Protein AF-A0ABD5LS76-F1 (afdb_monomer_lite)

Foldseek 3Di:
DPPCQQDWDWDWDQDPQAIWIWTDDPFWTWTWGQGPVQKIKTAWTWGQDPPRKIKTWPGIDIDHNDPVPPPQWDKDWTWIDIPVDPAIKIWMWIHHHPWIKIFIDGPPDDPTPDIDID

Secondary structure (DSSP, 8-state):
--TTTT-EEEEEEEETTEEEEEEEESSEEEEEEE-TTSEEEEEEEEEE-STT-EEEE-S-EEEESSGGGS-SEEEEEEEEEESSSSSPEEEEEEEETTEEEEEEEETTS---SEEEE-

pLDDT: mean 89.38, std 7.76, range [49.66, 97.81]

Sequence (118 aa):
MDNQRYNGHFQLKSDTNGRLISYQGDNTQIQALIRDNQWLDIKQLKINLPDDNQIELAAEIALPLNVDSLPENGSISTTLLTSHYAYPLVFIAQWQGNSGTISIAEQGGGQALAVLQM

Structure (mmCIF, N/CA/C/O backbone):
data_AF-A0ABD5LS76-F1
#
_entry.id   AF-A0ABD5LS76-F1
#
loop_
_atom_site.group_PDB
_atom_site.id
_atom_site.type_symbol
_atom_site.label_atom_id
_atom_site.label_alt_id
_atom_site.label_comp_id
_atom_site.label_asym_id
_atom_site.label_entity_id
_atom_site.label_seq_id
_atom_site.pdbx_PDB_ins_code
_atom_site.Cartn_x
_atom_site.Cartn_y
_atom_site.Cartn_z
_atom_site.occupancy
_atom_site.B_iso_or_equiv
_atom_site.auth_seq_id
_atom_site.auth_comp_id
_atom_site.auth_asym_id
_atom_site.auth_atom_id
_atom_site.pdbx_PDB_model_num
ATOM 1 N N . MET A 1 1 ? -9.314 -6.438 -24.598 1.00 49.66 1 MET A N 1
ATOM 2 C CA . MET A 1 1 ? -8.417 -6.407 -23.427 1.00 49.66 1 MET A CA 1
ATOM 3 C C . MET A 1 1 ? -8.721 -7.649 -22.618 1.00 49.66 1 MET A C 1
ATOM 5 O O . MET A 1 1 ? -9.858 -7.789 -22.183 1.00 49.66 1 MET A O 1
ATOM 9 N N . ASP A 1 2 ? -7.769 -8.571 -22.493 1.00 52.91 2 ASP A N 1
ATOM 10 C CA . ASP A 1 2 ? -7.959 -9.776 -21.682 1.00 52.91 2 ASP A CA 1
ATOM 11 C C . ASP A 1 2 ? -7.962 -9.399 -20.200 1.00 52.91 2 ASP A C 1
ATOM 13 O O . ASP A 1 2 ? -6.918 -9.209 -19.577 1.00 52.91 2 ASP A O 1
ATOM 17 N N . ASN A 1 3 ? -9.161 -9.304 -19.625 1.00 65.19 3 ASN A N 1
ATOM 18 C CA . ASN A 1 3 ? -9.402 -9.029 -18.205 1.00 65.19 3 ASN A CA 1
ATOM 19 C C . ASN A 1 3 ? -9.021 -10.218 -17.291 1.00 65.19 3 ASN A C 1
ATOM 21 O O . ASN A 1 3 ? -9.516 -10.338 -16.178 1.00 65.19 3 ASN A O 1
ATOM 25 N N . GLN A 1 4 ? -8.183 -11.142 -17.771 1.00 85.25 4 GLN A N 1
ATOM 26 C CA . GLN A 1 4 ? -7.772 -12.336 -17.030 1.00 85.25 4 GLN A CA 1
ATOM 27 C C . GLN A 1 4 ? -6.372 -12.227 -16.425 1.00 85.25 4 GLN A C 1
ATOM 29 O O . GLN A 1 4 ? -6.037 -13.024 -15.555 1.00 85.25 4 GLN A O 1
ATOM 34 N N . ARG A 1 5 ? -5.558 -11.235 -16.826 1.00 89.62 5 ARG A N 1
ATOM 35 C CA . ARG A 1 5 ? -4.169 -11.078 -16.343 1.00 89.62 5 ARG A CA 1
ATOM 36 C C . ARG A 1 5 ? -4.069 -11.026 -14.817 1.00 89.62 5 ARG A C 1
ATOM 38 O O . ARG A 1 5 ? -3.086 -11.497 -14.252 1.00 89.62 5 ARG A O 1
ATOM 45 N N . TYR A 1 6 ? -5.075 -10.453 -14.169 1.00 92.38 6 TYR A N 1
ATOM 46 C CA . TYR A 1 6 ? -5.115 -10.284 -12.721 1.00 92.38 6 TYR A CA 1
ATOM 47 C C . TYR A 1 6 ? -6.050 -11.270 -12.031 1.00 92.38 6 TYR A C 1
ATOM 49 O O . TYR A 1 6 ? -6.327 -11.080 -10.852 1.00 92.38 6 TYR A O 1
ATOM 57 N N . ASN A 1 7 ? -6.529 -12.310 -12.723 1.00 94.38 7 ASN A N 1
ATOM 58 C CA . ASN A 1 7 ? -7.322 -13.358 -12.094 1.00 94.38 7 ASN A CA 1
ATOM 59 C C . ASN A 1 7 ? -6.541 -14.013 -10.959 1.00 94.38 7 ASN A C 1
ATOM 61 O O . ASN A 1 7 ? -5.325 -14.198 -11.019 1.00 94.38 7 ASN A O 1
ATOM 65 N N . GLY A 1 8 ? -7.274 -14.379 -9.922 1.00 94.56 8 GLY A N 1
ATOM 66 C CA . GLY A 1 8 ? -6.697 -14.938 -8.724 1.00 94.56 8 GLY A CA 1
ATOM 67 C C . GLY A 1 8 ? -7.767 -15.461 -7.793 1.00 94.56 8 GLY A C 1
ATOM 68 O O . GLY A 1 8 ? -8.960 -15.501 -8.101 1.00 94.56 8 GLY A O 1
ATOM 69 N N . HIS A 1 9 ? -7.306 -15.878 -6.631 1.00 97.44 9 HIS A N 1
ATOM 70 C CA . HIS A 1 9 ? -8.125 -16.421 -5.580 1.00 97.44 9 HIS A CA 1
ATOM 71 C C . HIS A 1 9 ? -8.234 -15.417 -4.436 1.00 97.44 9 HIS A C 1
ATOM 73 O O . HIS A 1 9 ? -7.229 -14.939 -3.907 1.00 97.44 9 HIS A O 1
ATOM 79 N N . PHE A 1 10 ? -9.474 -15.120 -4.059 1.00 97.31 10 PHE A N 1
ATOM 80 C CA . PHE A 1 10 ? -9.802 -14.287 -2.914 1.00 97.31 10 PHE A CA 1
ATOM 81 C C . PHE A 1 10 ? -10.113 -15.164 -1.701 1.00 97.31 10 PHE A C 1
ATOM 83 O O . PHE A 1 10 ? -10.925 -16.087 -1.785 1.00 97.31 10 PHE A O 1
ATOM 90 N N . GLN A 1 11 ? -9.512 -14.831 -0.563 1.00 97.81 11 GLN A N 1
ATOM 91 C CA . GLN A 1 11 ? -9.805 -15.428 0.732 1.00 97.81 11 GLN A CA 1
ATOM 92 C C . GLN A 1 11 ? -10.137 -14.345 1.748 1.00 97.81 11 GLN A C 1
ATOM 94 O O . GLN A 1 11 ? -9.448 -13.330 1.858 1.00 97.81 11 GLN A O 1
ATOM 99 N N . LEU A 1 12 ? -11.172 -14.619 2.536 1.00 96.69 12 LEU A N 1
ATOM 100 C CA . LEU A 1 12 ? -11.546 -13.840 3.703 1.00 96.69 12 LEU A CA 1
ATOM 101 C C . LEU A 1 12 ? -11.565 -14.771 4.910 1.00 96.69 12 LEU A C 1
ATOM 103 O O . LEU A 1 12 ? -12.369 -15.701 4.972 1.00 96.69 12 LEU A O 1
ATOM 107 N N . LYS A 1 13 ? -10.694 -14.504 5.879 1.00 96.00 13 LYS A N 1
ATOM 108 C CA . LYS A 1 13 ? -10.661 -15.210 7.158 1.00 96.00 13 LYS A CA 1
ATOM 109 C C . LYS A 1 13 ? -11.010 -14.230 8.265 1.00 96.00 13 LYS A C 1
ATOM 111 O O . LYS A 1 13 ? -10.400 -13.174 8.367 1.00 96.00 13 LYS A O 1
ATOM 116 N N . SER A 1 14 ? -11.990 -14.584 9.088 1.00 94.44 14 SER A N 1
ATOM 117 C CA . SER A 1 14 ? -12.336 -13.813 10.286 1.00 94.44 14 SER A CA 1
ATOM 118 C C . SER A 1 14 ? -11.803 -14.528 11.524 1.00 94.44 14 SER A C 1
ATOM 120 O O . SER A 1 14 ? -11.930 -15.750 11.622 1.00 94.44 14 SER A O 1
ATOM 122 N N . ASP A 1 15 ? -11.214 -13.781 12.450 1.00 86.31 15 ASP A N 1
ATOM 123 C CA . ASP A 1 15 ? -10.826 -14.248 13.781 1.00 86.31 15 ASP A CA 1
ATOM 124 C C . ASP A 1 15 ? -11.106 -13.166 14.840 1.00 86.31 15 ASP A C 1
ATOM 126 O O . ASP A 1 15 ? -11.784 -12.178 14.563 1.00 86.31 15 ASP A O 1
ATOM 130 N N . THR A 1 16 ? -10.644 -13.371 16.076 1.00 83.56 16 THR A N 1
ATOM 131 C CA . THR A 1 16 ? -10.874 -12.442 17.197 1.00 83.56 16 THR A CA 1
ATOM 132 C C . THR A 1 16 ? -10.112 -11.123 17.091 1.00 83.56 16 THR A C 1
ATOM 134 O O . THR A 1 16 ? -10.309 -10.265 17.938 1.00 83.56 16 THR A O 1
ATOM 137 N N . ASN A 1 17 ? -9.205 -10.982 16.123 1.00 81.69 17 ASN A N 1
ATOM 138 C CA . ASN A 1 17 ? -8.400 -9.782 15.904 1.00 81.69 17 ASN A CA 1
ATOM 139 C C . ASN A 1 17 ? -8.832 -9.028 14.632 1.00 81.69 17 ASN A C 1
ATOM 141 O O . ASN A 1 17 ? -8.194 -8.037 14.258 1.00 81.69 17 ASN A O 1
ATOM 145 N N . GLY A 1 18 ? -9.882 -9.507 13.955 1.00 92.69 18 GLY A N 1
ATOM 146 C CA . GLY A 1 18 ? -10.485 -8.864 12.798 1.00 92.69 18 GLY A CA 1
ATOM 147 C C . GLY A 1 18 ? -10.653 -9.786 11.592 1.00 92.69 18 GLY A C 1
ATOM 148 O O . GLY A 1 18 ? -10.990 -10.968 11.695 1.00 92.69 18 GLY A O 1
ATOM 149 N N . ARG A 1 19 ? -10.477 -9.213 10.400 1.00 95.44 19 ARG A N 1
ATOM 150 C CA . ARG A 1 19 ? -10.704 -9.867 9.107 1.00 95.44 19 ARG A CA 1
ATOM 151 C C . ARG A 1 19 ? -9.454 -9.785 8.243 1.00 95.44 19 ARG A C 1
ATOM 153 O O . ARG A 1 19 ? -9.115 -8.721 7.728 1.00 95.44 19 ARG A O 1
ATOM 160 N N . LEU A 1 20 ? -8.793 -10.919 8.056 1.00 96.06 20 LEU A N 1
ATOM 161 C CA . LEU A 1 20 ? -7.700 -11.065 7.107 1.00 96.06 20 LEU A CA 1
ATOM 162 C C . LEU A 1 20 ? -8.270 -11.249 5.697 1.00 96.06 20 LEU A C 1
ATOM 164 O O . LEU A 1 20 ? -8.997 -12.206 5.424 1.00 96.06 20 LEU A O 1
ATOM 168 N N . ILE A 1 21 ? -7.901 -10.338 4.807 1.00 96.19 21 ILE A N 1
ATOM 169 C CA . ILE A 1 21 ? -8.165 -10.388 3.375 1.00 96.19 21 ILE A CA 1
ATOM 170 C C . ILE A 1 21 ? -6.880 -10.821 2.680 1.00 96.19 21 ILE A C 1
ATOM 172 O O . ILE A 1 21 ? -5.800 -10.288 2.940 1.00 96.19 21 ILE A O 1
ATOM 176 N N . SER A 1 22 ? -6.982 -11.796 1.787 1.00 97.19 22 SER A N 1
ATOM 177 C CA . SER A 1 22 ? -5.875 -12.208 0.931 1.00 97.19 22 SER A CA 1
ATOM 178 C C . SER A 1 22 ? -6.361 -12.376 -0.499 1.00 97.19 22 SER A C 1
ATOM 180 O O . SER A 1 22 ? -7.394 -12.994 -0.744 1.00 97.19 22 SER A O 1
ATOM 182 N N . TYR A 1 23 ? -5.611 -11.819 -1.440 1.00 97.56 23 TYR A N 1
ATOM 183 C CA . TYR A 1 23 ? -5.816 -12.015 -2.866 1.00 97.56 23 TYR A CA 1
ATOM 184 C C . TYR A 1 23 ? -4.512 -12.494 -3.483 1.00 97.56 23 TYR A C 1
ATOM 186 O O . TYR A 1 23 ? -3.486 -11.836 -3.320 1.00 97.56 23 TYR A O 1
ATOM 194 N N . GLN A 1 24 ? -4.551 -13.622 -4.185 1.00 97.38 24 GLN A N 1
ATOM 195 C CA . GLN A 1 24 ? -3.379 -14.187 -4.844 1.00 97.38 24 GLN A CA 1
ATOM 196 C C . GLN A 1 24 ? -3.723 -14.603 -6.270 1.00 97.38 24 GLN A C 1
ATOM 198 O O . GLN A 1 24 ? -4.558 -15.479 -6.483 1.00 97.38 24 GLN A O 1
ATOM 203 N N . GLY A 1 25 ? -3.034 -14.013 -7.234 1.00 95.69 25 GLY A N 1
ATOM 204 C CA . GLY A 1 25 ? -2.997 -14.433 -8.629 1.00 95.69 25 GLY A CA 1
ATOM 205 C C . GLY A 1 25 ? -1.565 -14.420 -9.154 1.00 95.69 25 GLY A C 1
ATOM 206 O O . GLY A 1 25 ? -0.624 -14.143 -8.406 1.00 95.69 25 GLY A O 1
ATOM 207 N N . ASP A 1 26 ? -1.402 -14.674 -10.449 1.00 94.50 26 ASP A N 1
ATOM 208 C CA . ASP A 1 26 ? -0.076 -14.732 -11.084 1.00 94.50 26 ASP A CA 1
ATOM 209 C C . ASP A 1 26 ? 0.617 -13.359 -11.114 1.00 94.50 26 ASP A C 1
ATOM 211 O O . ASP A 1 26 ? 1.838 -13.253 -11.010 1.00 94.50 26 ASP A O 1
ATOM 215 N N . ASN A 1 27 ? -0.173 -12.286 -11.225 1.00 94.81 27 ASN A N 1
ATOM 216 C CA . ASN A 1 27 ? 0.318 -10.912 -11.361 1.00 94.81 27 ASN A CA 1
ATOM 217 C C . ASN A 1 27 ? -0.092 -9.996 -10.205 1.00 94.81 27 ASN A C 1
ATOM 219 O O . ASN A 1 27 ? 0.113 -8.784 -10.273 1.00 94.81 27 ASN A O 1
ATOM 223 N N . THR A 1 28 ? -0.723 -10.525 -9.158 1.00 95.19 28 THR A N 1
ATOM 224 C CA . THR A 1 28 ? -1.183 -9.708 -8.031 1.00 95.19 28 THR A CA 1
ATOM 225 C C . THR A 1 28 ? -1.169 -10.501 -6.742 1.00 95.19 28 THR A C 1
ATOM 227 O O . THR A 1 28 ? -1.720 -11.596 -6.669 1.00 95.19 28 THR A O 1
ATOM 230 N N . GLN A 1 29 ? -0.591 -9.902 -5.711 1.00 97.06 29 GLN A N 1
ATOM 231 C CA . GLN A 1 29 ? -0.623 -10.400 -4.350 1.00 97.06 29 GLN A CA 1
ATOM 232 C C . GLN A 1 29 ? -0.986 -9.253 -3.413 1.00 97.06 29 GLN A C 1
ATOM 234 O O . GLN A 1 29 ? -0.327 -8.213 -3.400 1.00 97.06 29 GLN A O 1
ATOM 239 N N . ILE A 1 30 ? -2.053 -9.443 -2.643 1.00 96.25 30 ILE A N 1
ATOM 240 C CA . ILE A 1 30 ? -2.529 -8.488 -1.645 1.00 96.25 30 ILE A CA 1
ATOM 241 C C . ILE A 1 30 ? -2.762 -9.245 -0.348 1.00 96.25 30 ILE A C 1
ATOM 243 O O . ILE A 1 30 ? -3.451 -10.266 -0.337 1.00 96.25 30 ILE A O 1
ATOM 247 N N . GLN A 1 31 ? -2.243 -8.711 0.750 1.00 96.50 31 GLN A N 1
ATOM 248 C CA . GLN A 1 31 ? -2.617 -9.131 2.090 1.00 96.50 31 GLN A CA 1
ATOM 249 C C . GLN A 1 31 ? -2.962 -7.900 2.918 1.00 96.50 31 GLN A C 1
ATOM 251 O O . GLN A 1 31 ? -2.153 -6.978 3.041 1.00 96.50 31 GLN A O 1
ATOM 256 N N . ALA A 1 32 ? -4.160 -7.901 3.499 1.00 95.50 32 ALA A N 1
ATOM 257 C CA . ALA A 1 32 ? -4.615 -6.821 4.355 1.00 95.50 32 ALA A CA 1
ATOM 258 C C . ALA A 1 32 ? -5.390 -7.338 5.572 1.00 95.50 32 ALA A C 1
ATOM 260 O O . ALA A 1 32 ? -6.071 -8.357 5.490 1.00 95.50 32 ALA A O 1
ATOM 261 N N . LEU A 1 33 ? -5.301 -6.636 6.699 1.00 95.56 33 LEU A N 1
ATOM 262 C CA . LEU A 1 33 ? -6.069 -6.912 7.911 1.00 95.56 33 LEU A CA 1
ATOM 263 C C . LEU A 1 33 ? -7.017 -5.748 8.175 1.00 95.56 33 LEU A C 1
ATOM 265 O O . LEU A 1 33 ? -6.574 -4.628 8.397 1.00 95.56 33 LEU A O 1
ATOM 269 N N . ILE A 1 34 ? -8.315 -6.023 8.206 1.00 94.06 34 ILE A N 1
ATOM 270 C CA . ILE A 1 34 ? -9.287 -5.106 8.794 1.00 94.06 34 ILE A CA 1
ATOM 271 C C . ILE A 1 34 ? -9.373 -5.430 10.282 1.00 94.06 34 ILE A C 1
ATOM 273 O O . ILE A 1 34 ? -9.879 -6.489 10.649 1.00 94.06 34 ILE A O 1
ATOM 277 N N . ARG A 1 35 ? -8.883 -4.530 11.126 1.00 92.62 35 ARG A N 1
ATOM 278 C CA . ARG A 1 35 ? -8.973 -4.603 12.587 1.00 92.62 35 ARG A CA 1
ATOM 279 C C . ARG A 1 35 ? -10.400 -4.314 13.063 1.00 92.62 35 ARG A C 1
ATOM 281 O O . ARG A 1 35 ? -11.160 -3.611 12.395 1.00 92.62 35 ARG A O 1
ATOM 288 N N . ASP A 1 36 ? -10.732 -4.752 14.275 1.00 89.12 36 ASP A N 1
ATOM 289 C CA . ASP A 1 36 ? -12.050 -4.505 14.886 1.00 89.12 36 ASP A CA 1
ATOM 290 C C . ASP A 1 36 ? -12.347 -3.020 15.137 1.00 89.12 36 ASP A C 1
ATOM 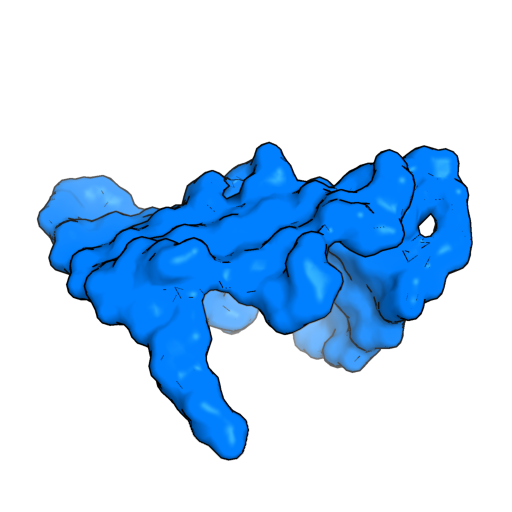292 O O . ASP A 1 36 ? -13.501 -2.595 15.115 1.00 89.12 36 ASP A O 1
ATOM 296 N N . ASN A 1 37 ? -11.308 -2.198 15.304 1.00 88.38 37 ASN A N 1
ATOM 297 C CA . ASN A 1 37 ? -11.443 -0.744 15.397 1.00 88.38 37 ASN A CA 1
ATOM 298 C C . ASN A 1 37 ? -11.642 -0.060 14.028 1.00 88.38 37 ASN A C 1
ATOM 300 O O . ASN A 1 37 ? -11.543 1.161 13.951 1.00 88.38 37 ASN A O 1
ATOM 304 N N . GLN A 1 38 ? -11.924 -0.828 12.968 1.00 87.94 38 GLN A N 1
ATOM 305 C CA . GLN A 1 38 ? -12.163 -0.362 11.596 1.00 87.94 38 GLN A CA 1
ATOM 306 C C . GLN A 1 38 ? -10.941 0.274 10.919 1.00 87.94 38 GLN A C 1
ATOM 308 O O . GLN A 1 38 ? -11.080 1.124 10.041 1.00 87.94 38 GLN A O 1
ATOM 313 N N . TRP A 1 39 ? -9.741 -0.162 11.295 1.00 90.94 39 TRP A N 1
ATOM 314 C CA . TRP A 1 39 ? -8.509 0.173 10.584 1.00 90.94 39 TRP A CA 1
ATOM 315 C C . TRP A 1 39 ? -8.128 -0.935 9.602 1.00 90.94 39 TRP A C 1
ATOM 317 O O . TRP A 1 39 ? -8.232 -2.115 9.919 1.00 90.94 39 TRP A O 1
ATOM 327 N N . LEU A 1 40 ? -7.677 -0.543 8.419 1.00 91.50 40 LEU A N 1
ATOM 328 C CA . LEU A 1 40 ? -7.122 -1.376 7.369 1.00 91.50 40 LEU A CA 1
ATOM 329 C C . LEU A 1 40 ? -5.597 -1.303 7.415 1.00 91.50 40 LEU A C 1
ATOM 331 O O . LEU A 1 40 ? -5.024 -0.263 7.099 1.00 91.50 40 LEU A O 1
ATOM 335 N N . ASP A 1 41 ? -4.959 -2.424 7.726 1.00 92.88 41 ASP A N 1
ATOM 336 C CA . ASP A 1 41 ? -3.524 -2.607 7.542 1.00 92.88 41 ASP A CA 1
ATOM 337 C C . ASP A 1 41 ? -3.275 -3.289 6.203 1.00 92.88 41 ASP A C 1
ATOM 339 O O . ASP A 1 41 ? -3.630 -4.454 6.029 1.00 92.88 41 ASP A O 1
ATOM 343 N N . ILE A 1 42 ? -2.645 -2.600 5.262 1.00 93.56 42 ILE A N 1
ATOM 344 C CA . ILE A 1 42 ? -2.120 -3.196 4.036 1.00 93.56 42 ILE A CA 1
ATOM 345 C C . ILE A 1 42 ? -0.729 -3.718 4.370 1.00 93.56 42 ILE A C 1
ATOM 347 O O . ILE A 1 42 ? 0.205 -2.934 4.510 1.00 93.56 42 ILE A O 1
ATOM 351 N N . LYS A 1 43 ? -0.601 -5.037 4.516 1.00 92.69 43 LYS A N 1
ATOM 352 C CA . LYS A 1 43 ? 0.654 -5.693 4.913 1.00 92.69 43 LYS A CA 1
ATOM 353 C C . LYS A 1 43 ? 1.538 -6.013 3.725 1.00 92.69 43 LYS A C 1
ATOM 355 O O . LYS A 1 43 ? 2.759 -5.965 3.801 1.00 92.69 43 LYS A O 1
ATOM 360 N N . GLN A 1 44 ? 0.892 -6.361 2.618 1.00 94.06 44 GLN A N 1
ATOM 361 C CA . GLN A 1 44 ? 1.563 -6.717 1.386 1.00 94.06 44 GLN A CA 1
ATOM 362 C C . GLN A 1 44 ? 0.736 -6.241 0.201 1.00 94.06 44 GLN A C 1
ATOM 364 O O . GLN A 1 44 ? -0.469 -6.489 0.128 1.00 94.06 44 GLN A O 1
ATOM 369 N N . LEU A 1 45 ? 1.412 -5.599 -0.743 1.00 94.50 45 LEU A N 1
ATOM 370 C CA . LEU A 1 45 ? 0.873 -5.256 -2.047 1.00 94.50 45 LEU A CA 1
ATOM 371 C C . LEU A 1 45 ? 1.982 -5.459 -3.071 1.00 94.50 45 LEU A C 1
ATOM 373 O O . 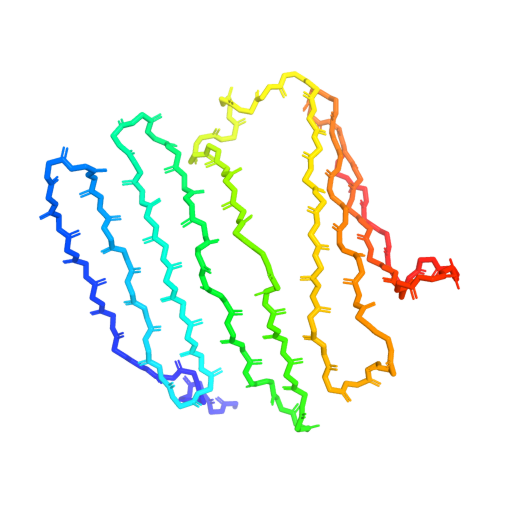LEU A 1 45 ? 3.018 -4.804 -2.996 1.00 94.50 45 LEU A O 1
ATOM 377 N N . LYS A 1 46 ? 1.750 -6.355 -4.024 1.00 95.62 46 LYS A N 1
ATOM 378 C CA . LYS A 1 46 ? 2.643 -6.607 -5.148 1.00 95.62 46 LYS A CA 1
ATOM 379 C C . LYS A 1 46 ? 1.818 -6.767 -6.414 1.00 95.62 46 LYS A C 1
ATOM 381 O O . LYS A 1 46 ? 0.884 -7.567 -6.449 1.00 95.62 46 LYS A O 1
ATOM 386 N N . ILE A 1 47 ? 2.157 -6.006 -7.446 1.00 94.19 47 ILE A N 1
ATOM 387 C CA . ILE A 1 47 ? 1.464 -6.008 -8.733 1.00 94.19 47 ILE A CA 1
ATOM 388 C C . ILE A 1 47 ? 2.503 -6.095 -9.847 1.00 94.19 47 ILE A C 1
ATOM 390 O O . ILE A 1 47 ? 3.390 -5.251 -9.935 1.00 94.19 47 ILE A O 1
ATOM 394 N N . ASN A 1 48 ? 2.360 -7.093 -10.717 1.00 93.25 48 ASN A N 1
ATOM 395 C CA . ASN A 1 48 ? 3.098 -7.196 -11.972 1.00 93.25 48 ASN A CA 1
ATOM 396 C C . ASN A 1 48 ? 2.241 -6.586 -13.087 1.00 93.25 48 ASN A C 1
ATOM 398 O O . ASN A 1 48 ? 1.287 -7.190 -13.587 1.00 93.25 48 ASN A O 1
ATOM 402 N N . LEU A 1 49 ? 2.568 -5.361 -13.462 1.00 89.06 49 LEU A N 1
ATOM 403 C CA . LEU A 1 49 ? 1.976 -4.653 -14.586 1.00 89.06 49 LEU A CA 1
ATOM 404 C C . LEU A 1 49 ? 2.474 -5.247 -15.924 1.00 89.06 49 LEU A C 1
ATOM 406 O O . LEU A 1 49 ? 3.332 -6.135 -15.943 1.00 89.06 49 LEU A O 1
ATOM 410 N N . PRO A 1 50 ? 1.899 -4.845 -17.069 1.00 86.38 50 PRO A N 1
ATOM 411 C CA . PRO A 1 50 ? 2.478 -5.128 -18.382 1.00 86.38 50 PRO A CA 1
ATOM 412 C C . PRO A 1 50 ? 3.893 -4.544 -18.538 1.00 86.38 50 PRO A C 1
ATOM 414 O O . PRO A 1 50 ? 4.309 -3.680 -17.763 1.00 86.38 50 PRO A O 1
ATOM 417 N N . ASP A 1 51 ? 4.607 -5.011 -19.563 1.00 85.19 51 ASP A N 1
ATOM 418 C CA . ASP A 1 51 ? 5.946 -4.529 -19.938 1.00 85.19 51 ASP A CA 1
ATOM 419 C C . ASP A 1 51 ? 7.003 -4.708 -18.830 1.00 85.19 51 ASP A C 1
ATOM 421 O O . ASP A 1 51 ? 7.841 -3.840 -18.610 1.00 85.19 51 ASP A O 1
ATOM 425 N N . ASP A 1 52 ? 6.927 -5.830 -18.101 1.00 77.38 52 ASP A N 1
ATOM 426 C CA . ASP A 1 52 ? 7.832 -6.214 -17.002 1.00 77.38 52 ASP A CA 1
ATOM 427 C C . ASP A 1 52 ? 7.952 -5.176 -15.870 1.00 77.38 52 ASP A C 1
ATOM 429 O O . ASP A 1 52 ? 8.909 -5.148 -15.087 1.00 77.38 52 ASP A O 1
ATOM 433 N N . ASN A 1 53 ? 6.920 -4.344 -15.731 1.00 86.38 53 ASN A N 1
ATOM 434 C CA . ASN A 1 53 ? 6.798 -3.393 -14.642 1.00 86.38 53 ASN A CA 1
ATOM 435 C C . ASN A 1 53 ? 6.257 -4.085 -13.390 1.00 86.38 53 ASN A C 1
ATOM 437 O O . ASN A 1 53 ? 5.227 -4.754 -13.418 1.00 86.38 53 ASN A O 1
ATOM 441 N N . GLN A 1 54 ? 6.922 -3.886 -12.262 1.00 91.50 54 GLN A N 1
ATOM 442 C CA . GLN A 1 54 ? 6.463 -4.351 -10.959 1.00 91.50 54 GLN A CA 1
ATOM 443 C C . GLN A 1 54 ? 6.279 -3.158 -10.033 1.00 91.50 54 GLN A C 1
ATOM 445 O O . GLN A 1 54 ? 7.065 -2.218 -10.077 1.00 91.50 54 GLN A O 1
ATOM 450 N N . ILE A 1 55 ? 5.247 -3.208 -9.199 1.00 91.50 55 ILE A N 1
ATOM 451 C CA . ILE A 1 55 ? 5.059 -2.299 -8.073 1.00 91.50 55 ILE A CA 1
ATOM 452 C C . ILE A 1 55 ? 4.942 -3.155 -6.823 1.00 91.50 55 ILE A C 1
ATOM 454 O O . ILE A 1 55 ? 4.104 -4.055 -6.762 1.00 91.50 55 ILE A O 1
ATOM 458 N N . GLU A 1 56 ? 5.767 -2.864 -5.828 1.00 94.50 56 GLU A N 1
ATOM 459 C CA . GLU A 1 56 ? 5.723 -3.524 -4.530 1.00 94.50 56 GLU A CA 1
ATOM 460 C C . GLU A 1 56 ? 5.760 -2.497 -3.404 1.00 94.50 56 GLU A C 1
ATOM 462 O O . GLU A 1 56 ? 6.551 -1.555 -3.415 1.00 94.50 56 GLU A O 1
ATOM 467 N N . LEU A 1 57 ? 4.879 -2.678 -2.428 1.00 92.38 57 LEU A N 1
ATOM 468 C CA . LEU A 1 57 ? 4.849 -1.882 -1.215 1.00 92.38 57 LEU A CA 1
ATOM 469 C C . LEU A 1 57 ? 5.945 -2.367 -0.260 1.00 92.38 57 LEU A C 1
ATOM 471 O O . LEU A 1 57 ? 5.922 -3.518 0.168 1.00 92.38 57 LEU A O 1
ATOM 475 N N . ALA A 1 58 ? 6.881 -1.487 0.095 1.00 83.38 58 ALA A N 1
ATOM 476 C CA . ALA A 1 58 ? 8.027 -1.848 0.930 1.00 83.38 58 ALA A CA 1
ATOM 477 C C . ALA A 1 58 ? 7.723 -1.866 2.441 1.00 83.38 58 ALA A C 1
ATOM 479 O O . ALA A 1 58 ? 8.530 -2.374 3.218 1.00 83.38 58 ALA A O 1
ATOM 480 N N . ALA A 1 59 ? 6.600 -1.281 2.870 1.00 80.25 59 ALA A N 1
ATOM 481 C CA . ALA A 1 59 ? 6.222 -1.164 4.277 1.00 80.25 59 ALA A CA 1
ATOM 482 C C . ALA A 1 59 ? 4.701 -1.189 4.462 1.00 80.25 59 ALA A C 1
ATOM 484 O O . ALA A 1 59 ? 3.962 -0.736 3.592 1.00 80.25 59 ALA A O 1
ATOM 485 N N . GLU A 1 60 ? 4.233 -1.666 5.616 1.00 86.31 60 GLU A N 1
ATOM 486 C CA . GLU A 1 60 ? 2.800 -1.707 5.908 1.00 86.31 60 GLU A CA 1
ATOM 487 C C . GLU A 1 60 ? 2.186 -0.295 5.966 1.00 86.31 60 GLU A C 1
ATOM 489 O O . GLU A 1 60 ? 2.803 0.648 6.465 1.00 86.31 60 GLU A O 1
ATOM 494 N N . ILE A 1 61 ? 0.947 -0.152 5.490 1.00 86.88 61 ILE A N 1
ATOM 495 C CA . ILE A 1 61 ? 0.168 1.092 5.597 1.00 86.88 61 ILE A CA 1
ATOM 496 C C . ILE A 1 61 ? -1.061 0.821 6.455 1.00 86.88 61 ILE A C 1
ATOM 498 O O . ILE A 1 61 ? -1.781 -0.134 6.187 1.00 86.88 61 ILE A O 1
ATOM 502 N N . ALA A 1 62 ? -1.338 1.686 7.429 1.00 87.88 62 ALA A N 1
ATOM 503 C CA . ALA A 1 62 ? -2.544 1.622 8.250 1.00 87.88 62 ALA A CA 1
ATOM 504 C C . ALA A 1 62 ? -3.458 2.822 7.955 1.00 87.88 62 ALA A C 1
ATOM 506 O O . ALA A 1 62 ? -3.028 3.969 8.077 1.00 87.88 62 ALA A O 1
ATOM 507 N N . LEU A 1 63 ? -4.711 2.561 7.575 1.00 86.81 63 LEU A N 1
ATOM 508 C CA . LEU A 1 63 ? -5.713 3.576 7.221 1.00 86.81 63 LEU A CA 1
ATOM 509 C C . LEU A 1 63 ? -7.039 3.284 7.921 1.00 86.81 63 LEU A C 1
ATOM 511 O O . LEU A 1 63 ? -7.413 2.119 8.015 1.00 86.81 63 LEU A O 1
ATOM 515 N N . PRO A 1 64 ? -7.814 4.281 8.358 1.00 86.75 64 PRO A N 1
ATOM 516 C CA . PRO A 1 64 ? -9.200 4.024 8.718 1.00 86.75 64 PRO A CA 1
ATOM 517 C C . PRO A 1 64 ? -10.015 3.604 7.483 1.00 86.75 64 PRO A C 1
ATOM 519 O O . PRO A 1 64 ? -9.836 4.145 6.394 1.00 86.75 64 PRO A O 1
ATOM 522 N N . LEU A 1 65 ? -10.950 2.665 7.650 1.00 83.94 65 LEU A N 1
ATOM 523 C CA . LEU A 1 65 ? -11.878 2.263 6.583 1.00 83.94 65 LEU A CA 1
ATOM 524 C C . LEU A 1 65 ? -12.898 3.351 6.241 1.00 83.94 65 LEU A C 1
ATOM 526 O O . LEU A 1 65 ? -13.401 3.387 5.119 1.00 83.94 65 LEU A O 1
ATOM 530 N N . ASN A 1 66 ? -13.225 4.208 7.210 1.00 83.12 66 ASN A N 1
ATOM 531 C CA . ASN A 1 66 ? -14.099 5.349 6.997 1.00 83.12 66 ASN A CA 1
ATOM 532 C C . ASN A 1 66 ? -13.262 6.618 6.796 1.00 83.12 66 ASN A C 1
ATOM 534 O O . ASN A 1 66 ? -12.513 7.021 7.688 1.00 83.12 66 ASN A O 1
ATOM 538 N N . VAL A 1 67 ? -13.441 7.272 5.650 1.00 74.00 67 VAL A N 1
ATOM 539 C CA . VAL A 1 67 ? -12.794 8.549 5.320 1.00 74.00 67 VAL A CA 1
ATOM 540 C C . VAL A 1 67 ? -13.174 9.633 6.334 1.00 74.00 67 VAL A C 1
ATOM 542 O O . VAL A 1 67 ? -12.315 10.419 6.714 1.00 74.00 67 VAL A O 1
ATOM 545 N N . ASP A 1 68 ? -14.397 9.608 6.878 1.00 79.88 68 ASP A N 1
ATOM 546 C CA . ASP A 1 68 ? -14.838 10.542 7.930 1.00 79.88 68 ASP A CA 1
ATOM 547 C C . ASP A 1 68 ? -14.104 10.335 9.265 1.00 79.88 68 ASP A C 1
ATOM 549 O O . ASP A 1 68 ? -14.146 11.193 10.143 1.00 79.88 68 ASP A O 1
ATOM 553 N N . SER A 1 69 ? -13.447 9.184 9.443 1.00 82.00 69 SER A N 1
ATOM 554 C CA . SER A 1 69 ? -12.612 8.902 10.617 1.00 82.00 69 SER A CA 1
ATOM 555 C C . SER A 1 69 ? -11.126 9.162 10.387 1.00 82.00 69 SER A C 1
ATOM 557 O O . SER A 1 69 ? -10.315 8.881 11.273 1.00 82.00 69 SER A O 1
ATOM 559 N N . LEU A 1 70 ? -10.748 9.709 9.224 1.00 81.94 70 LEU A N 1
ATOM 560 C CA . LEU A 1 70 ? -9.416 10.274 9.068 1.00 81.94 70 LEU A CA 1
ATOM 561 C C . LEU A 1 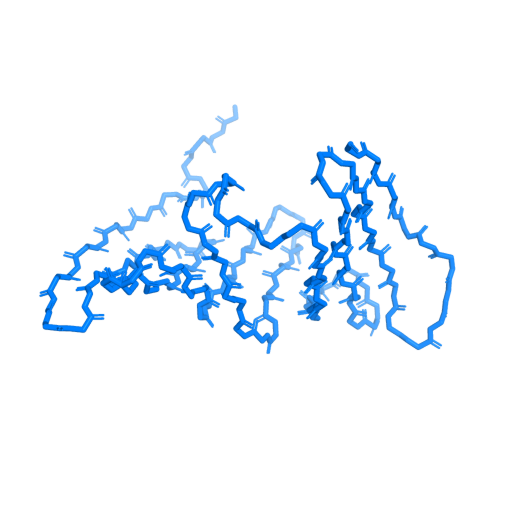70 ? -9.231 11.417 10.077 1.00 81.94 70 LEU A C 1
ATOM 563 O O . LEU A 1 70 ? -10.157 12.195 10.311 1.00 81.94 70 LEU A O 1
ATOM 567 N N . PRO A 1 71 ? -8.041 11.541 10.688 1.00 84.38 71 PRO A N 1
ATOM 568 C CA . PRO A 1 71 ? -7.731 12.705 11.501 1.00 84.38 71 PRO A CA 1
ATOM 569 C C . PRO A 1 71 ? -7.841 13.977 10.655 1.00 84.38 71 PRO A C 1
ATOM 571 O O . PRO A 1 71 ? -7.551 13.954 9.460 1.00 84.38 71 PRO A O 1
ATOM 574 N N . GLU A 1 72 ? -8.190 15.096 11.294 1.00 88.94 72 GLU A N 1
ATOM 575 C CA . GLU A 1 72 ? -8.277 16.405 10.632 1.00 88.94 72 GLU A CA 1
ATOM 576 C C . GLU A 1 72 ? -6.983 16.759 9.893 1.00 88.94 72 GLU A C 1
ATOM 578 O O . GLU A 1 72 ? -7.031 17.364 8.834 1.00 88.94 72 GLU A O 1
ATOM 583 N N . ASN A 1 73 ? -5.829 16.346 10.416 1.00 90.69 73 ASN A N 1
ATOM 584 C CA . ASN A 1 73 ? -4.546 16.469 9.741 1.00 90.69 73 ASN A CA 1
ATOM 585 C C . ASN A 1 73 ? -3.869 15.105 9.736 1.00 90.69 73 ASN A C 1
ATOM 587 O O . ASN A 1 73 ? -3.781 14.456 10.783 1.00 90.69 73 ASN A O 1
ATOM 591 N N . GLY A 1 74 ? -3.347 14.681 8.592 1.00 89.00 74 GLY A N 1
ATOM 592 C CA . GLY A 1 74 ? -2.633 13.418 8.521 1.00 89.00 74 GLY A CA 1
ATOM 593 C C . GLY A 1 74 ? -1.663 13.323 7.361 1.00 89.00 74 GLY A C 1
ATOM 594 O O . GLY A 1 74 ? -1.655 14.135 6.436 1.00 89.00 74 GLY A O 1
ATOM 595 N N . SER A 1 75 ? -0.791 12.325 7.465 1.00 90.62 75 SER A N 1
ATOM 596 C CA . SER A 1 75 ? 0.204 12.009 6.455 1.00 90.62 75 SER A CA 1
ATOM 597 C C . SER A 1 75 ? 0.402 10.503 6.394 1.00 90.62 75 SER A C 1
ATOM 599 O O . SER A 1 75 ? 0.533 9.839 7.420 1.00 90.62 75 SER A O 1
ATOM 601 N N . ILE A 1 76 ? 0.493 9.985 5.178 1.00 88.75 76 ILE A N 1
ATOM 602 C CA . ILE A 1 76 ? 0.988 8.652 4.859 1.00 88.75 76 ILE A CA 1
ATOM 603 C C . ILE A 1 76 ? 2.271 8.863 4.071 1.00 88.75 76 ILE A C 1
ATOM 605 O O . ILE A 1 76 ? 2.292 9.648 3.125 1.00 88.75 76 ILE A O 1
ATOM 609 N N . SER A 1 77 ? 3.335 8.176 4.464 1.00 90.38 77 SER A N 1
ATOM 610 C CA . SER A 1 77 ? 4.587 8.134 3.717 1.00 90.38 77 SER A CA 1
ATOM 611 C C . SER A 1 77 ? 5.005 6.681 3.600 1.00 90.38 77 SER A C 1
ATOM 613 O O . SER A 1 77 ? 5.069 5.977 4.608 1.00 90.38 77 SER A O 1
ATOM 615 N N . THR A 1 78 ? 5.233 6.220 2.378 1.00 90.69 78 THR A N 1
ATOM 616 C CA . THR A 1 78 ? 5.669 4.850 2.121 1.00 90.69 78 THR A CA 1
ATOM 617 C C . THR A 1 78 ? 6.648 4.799 0.960 1.00 90.69 78 THR A C 1
ATOM 619 O O . THR A 1 78 ? 6.725 5.716 0.140 1.00 90.69 78 THR A O 1
ATOM 622 N N . THR A 1 79 ? 7.385 3.699 0.891 1.00 92.50 79 THR A N 1
ATOM 623 C CA . THR A 1 79 ? 8.299 3.403 -0.202 1.00 92.50 79 THR A CA 1
ATOM 624 C C . THR A 1 79 ? 7.671 2.353 -1.113 1.00 92.50 79 THR A C 1
ATOM 626 O O . THR A 1 79 ? 7.167 1.327 -0.653 1.00 92.50 79 THR A O 1
ATOM 629 N N . LEU A 1 80 ? 7.719 2.608 -2.416 1.00 91.56 80 LEU A N 1
ATOM 630 C CA . LEU A 1 80 ? 7.323 1.682 -3.465 1.00 91.56 80 LEU A CA 1
ATOM 631 C C . LEU A 1 80 ? 8.576 1.228 -4.211 1.00 91.56 80 LEU A C 1
ATOM 633 O O . LEU A 1 80 ? 9.358 2.045 -4.697 1.00 91.56 80 LEU A O 1
ATOM 637 N N . LEU A 1 81 ? 8.766 -0.077 -4.321 1.00 92.94 81 LEU A N 1
ATOM 638 C CA . LEU A 1 81 ? 9.788 -0.654 -5.181 1.00 92.94 81 LEU A CA 1
ATOM 639 C C . LEU A 1 81 ? 9.199 -0.814 -6.576 1.00 92.94 81 LEU A C 1
ATOM 641 O O . LEU A 1 81 ? 8.082 -1.314 -6.727 1.00 92.94 81 LEU A O 1
ATOM 645 N N . THR A 1 82 ? 9.951 -0.389 -7.589 1.00 90.12 82 THR A N 1
ATOM 646 C CA . THR A 1 82 ? 9.556 -0.575 -8.984 1.00 90.12 82 THR A CA 1
ATOM 647 C C . THR A 1 82 ? 10.717 -1.092 -9.810 1.00 90.12 82 THR A C 1
ATOM 649 O O . THR A 1 82 ? 11.865 -0.792 -9.499 1.00 90.12 82 THR A O 1
ATOM 652 N N . SER A 1 83 ? 10.427 -1.843 -10.870 1.00 87.44 83 SER A N 1
ATOM 653 C CA . SER A 1 83 ? 11.455 -2.279 -11.824 1.00 87.44 83 SER A CA 1
ATOM 654 C C . SER A 1 83 ? 11.847 -1.196 -12.837 1.00 87.44 83 SER A C 1
ATOM 656 O O . SER A 1 83 ? 12.885 -1.325 -13.480 1.00 87.44 83 SER A O 1
ATOM 658 N N . HIS A 1 84 ? 11.046 -0.134 -12.981 1.00 86.00 84 HIS A N 1
ATOM 659 C CA . HIS A 1 84 ? 11.267 0.919 -13.978 1.00 86.00 84 HIS A CA 1
ATOM 660 C C . HIS A 1 84 ? 12.235 2.010 -13.495 1.00 86.00 84 HIS A C 1
ATOM 662 O O . HIS A 1 84 ? 12.963 2.593 -14.295 1.00 86.00 84 HIS A O 1
ATOM 668 N N . TYR A 1 85 ? 12.258 2.287 -12.191 1.00 86.75 85 TYR A N 1
ATOM 669 C CA . TYR A 1 85 ? 13.115 3.315 -11.606 1.00 86.75 85 TYR A CA 1
ATOM 670 C C . TYR A 1 85 ? 14.329 2.693 -10.920 1.00 86.75 85 TYR A C 1
ATOM 672 O O . TYR A 1 85 ? 14.228 1.660 -10.259 1.00 86.75 85 TYR A O 1
ATOM 680 N N . ALA A 1 86 ? 15.490 3.334 -11.073 1.00 87.19 86 ALA A N 1
ATOM 681 C CA . ALA A 1 86 ? 16.737 2.863 -10.470 1.00 87.19 86 ALA A CA 1
ATOM 682 C C . ALA A 1 86 ? 16.719 2.984 -8.938 1.00 87.19 86 ALA A C 1
ATOM 684 O O . ALA A 1 86 ? 17.388 2.217 -8.243 1.00 87.19 86 ALA A O 1
ATOM 685 N N . TYR A 1 87 ? 15.945 3.940 -8.423 1.00 90.56 87 TYR A N 1
ATOM 686 C CA . TYR A 1 87 ? 15.745 4.165 -6.999 1.00 90.56 87 TYR A CA 1
ATOM 687 C C . TYR A 1 87 ? 14.294 3.863 -6.611 1.00 90.56 87 TYR A C 1
ATOM 689 O O . TYR A 1 87 ? 13.387 4.046 -7.429 1.00 90.56 87 TYR A O 1
ATOM 697 N N . PRO A 1 88 ? 14.041 3.424 -5.364 1.00 92.69 88 PRO A N 1
ATOM 698 C CA . PRO A 1 88 ? 12.682 3.296 -4.860 1.00 92.69 88 PRO A CA 1
ATOM 699 C C . PRO A 1 88 ? 11.908 4.604 -5.004 1.00 92.69 88 PRO A C 1
ATOM 701 O O . PRO A 1 88 ? 12.481 5.688 -4.908 1.00 92.69 88 PRO A O 1
ATOM 704 N N . LEU A 1 89 ? 10.598 4.513 -5.181 1.00 92.44 89 LEU A N 1
ATOM 705 C CA . LEU A 1 89 ? 9.732 5.680 -5.171 1.00 92.44 89 LEU A CA 1
ATOM 706 C C . LEU A 1 89 ? 9.254 5.954 -3.750 1.00 92.44 89 LEU A C 1
ATOM 708 O O . LEU A 1 89 ? 8.909 5.038 -3.010 1.00 92.44 89 LEU A O 1
ATOM 712 N N . VAL A 1 90 ? 9.188 7.221 -3.376 1.00 93.31 90 VAL A N 1
ATOM 713 C CA . VAL A 1 90 ? 8.539 7.686 -2.155 1.00 93.31 90 VAL A CA 1
ATOM 714 C C . VAL A 1 90 ? 7.152 8.175 -2.535 1.00 93.31 90 VAL A C 1
ATOM 716 O O . VAL A 1 90 ? 7.018 9.090 -3.346 1.00 93.31 90 VAL A O 1
ATOM 719 N N . PHE A 1 91 ? 6.1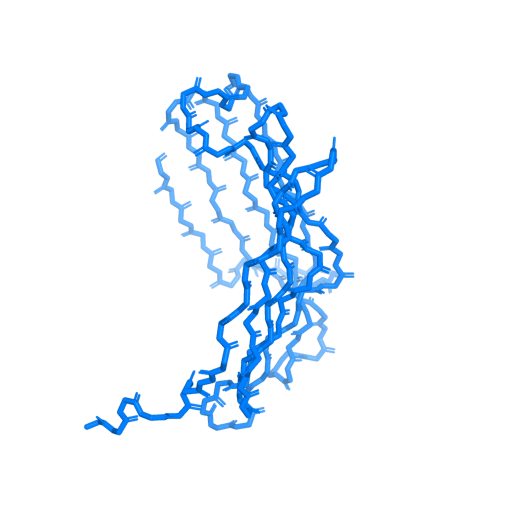30 7.559 -1.953 1.00 91.69 91 PHE A N 1
ATOM 720 C CA . PHE A 1 91 ? 4.745 7.998 -2.041 1.00 91.69 91 PHE A CA 1
ATOM 721 C C . PHE A 1 91 ? 4.380 8.745 -0.763 1.00 91.69 91 PHE A C 1
ATOM 723 O O . PHE A 1 91 ? 4.541 8.213 0.337 1.00 91.69 91 PHE A O 1
ATOM 730 N N . ILE A 1 92 ? 3.860 9.960 -0.910 1.00 92.44 92 ILE A N 1
ATOM 731 C CA . ILE A 1 92 ? 3.406 10.789 0.204 1.00 92.44 92 ILE A CA 1
ATOM 732 C C . ILE A 1 92 ? 1.980 11.239 -0.079 1.00 92.44 92 ILE A C 1
ATOM 734 O O . ILE A 1 92 ? 1.730 11.901 -1.084 1.00 92.44 92 ILE A O 1
ATOM 738 N N . ALA A 1 93 ? 1.065 10.927 0.833 1.00 90.88 93 ALA A N 1
ATOM 739 C CA . ALA A 1 93 ? -0.259 11.530 0.889 1.00 90.88 93 ALA A CA 1
ATOM 740 C C . ALA A 1 93 ? -0.358 12.373 2.159 1.00 90.88 93 ALA A C 1
ATOM 742 O O . ALA A 1 93 ? -0.057 11.885 3.244 1.00 90.88 93 ALA A O 1
ATOM 743 N N . GLN A 1 94 ? -0.767 13.628 2.033 1.00 93.31 94 GLN A N 1
ATOM 744 C CA . GLN A 1 94 ? -0.935 14.567 3.140 1.00 93.31 94 GLN A CA 1
ATOM 745 C C . GLN A 1 94 ? -2.274 15.267 3.005 1.00 93.31 94 GLN A C 1
ATOM 747 O O . GLN A 1 94 ? -2.682 15.590 1.891 1.00 93.31 94 GLN A O 1
ATOM 752 N N . TRP A 1 95 ? -2.954 15.508 4.119 1.00 92.44 95 TRP A N 1
ATOM 753 C CA . TRP A 1 95 ? -4.245 16.185 4.103 1.00 92.44 95 TRP A CA 1
ATOM 754 C C . TRP A 1 95 ? -4.472 17.049 5.339 1.00 92.44 95 TRP A C 1
ATOM 756 O O . TRP A 1 95 ? -3.901 16.809 6.407 1.00 92.44 95 TRP A O 1
ATOM 766 N N . GLN A 1 96 ? -5.343 18.037 5.150 1.00 92.12 96 GLN A N 1
ATOM 767 C CA . GLN A 1 96 ? -5.940 18.888 6.164 1.00 92.12 96 GLN A CA 1
ATOM 768 C C . GLN A 1 96 ? -7.433 19.062 5.839 1.00 92.12 96 GLN A C 1
ATOM 770 O O . GLN A 1 96 ? -7.802 19.624 4.805 1.00 92.12 96 GLN A O 1
ATOM 775 N N . GLY A 1 97 ? -8.302 18.568 6.718 1.00 87.50 97 GLY A N 1
ATOM 776 C CA . GLY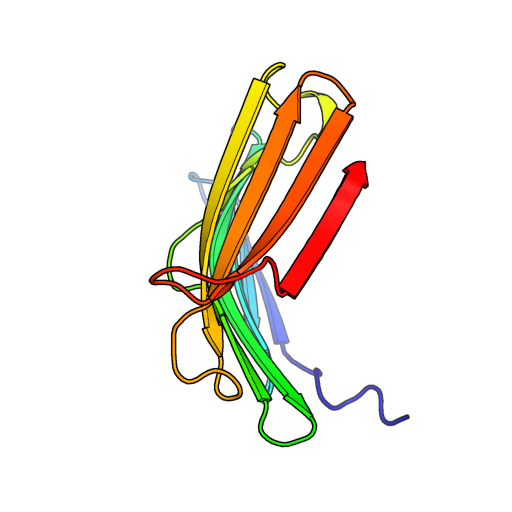 A 1 97 ? -9.738 18.475 6.486 1.00 87.50 97 GLY A CA 1
ATOM 777 C C . GLY A 1 97 ? -10.035 17.665 5.224 1.00 87.50 97 GLY A C 1
ATOM 778 O O . GLY A 1 97 ? -9.619 16.516 5.098 1.00 87.50 97 GLY A O 1
ATOM 779 N N . ASN A 1 98 ? -10.736 18.286 4.277 1.00 85.12 98 ASN A N 1
ATOM 780 C CA . ASN A 1 98 ? -11.103 17.683 2.995 1.00 85.12 98 ASN A CA 1
ATOM 781 C C . ASN A 1 98 ? -10.132 18.023 1.856 1.00 85.12 98 ASN A C 1
ATOM 783 O O . ASN A 1 98 ? -10.429 17.697 0.713 1.00 85.12 98 ASN A O 1
ATOM 787 N N . SER A 1 99 ? -9.013 18.687 2.151 1.00 89.88 99 SER A N 1
ATOM 788 C CA . SER A 1 99 ? -8.016 19.067 1.152 1.00 89.88 99 SER A CA 1
ATOM 789 C C . SER A 1 99 ? -6.717 18.310 1.364 1.00 89.88 99 SER A C 1
ATOM 791 O O . SER A 1 99 ? -6.285 18.104 2.498 1.00 89.88 99 SER A O 1
ATOM 793 N N . GLY A 1 100 ? -6.059 17.916 0.280 1.00 91.81 100 GLY A N 1
ATOM 794 C CA . GLY A 1 100 ? -4.826 17.152 0.386 1.00 91.81 100 GLY A CA 1
ATOM 795 C C . GLY A 1 100 ? -3.968 17.155 -0.863 1.00 91.81 100 GLY A C 1
ATOM 796 O O . GLY A 1 100 ? -4.318 17.678 -1.917 1.00 91.81 100 GLY A O 1
ATOM 797 N N . THR A 1 101 ? -2.787 16.573 -0.728 1.00 94.62 101 THR A N 1
ATOM 798 C CA . THR A 1 101 ? -1.858 16.353 -1.827 1.00 94.62 101 THR A CA 1
ATOM 799 C C . THR A 1 101 ? -1.354 14.925 -1.775 1.00 94.62 101 THR A C 1
ATOM 801 O O . THR A 1 101 ? -0.952 14.429 -0.723 1.00 94.62 101 THR A O 1
ATOM 804 N N . ILE A 1 102 ? -1.362 14.274 -2.929 1.00 92.81 102 ILE A N 1
ATOM 805 C CA . ILE A 1 102 ? -0.682 13.009 -3.164 1.00 92.81 102 ILE A CA 1
ATOM 806 C C . ILE A 1 102 ? 0.499 13.301 -4.079 1.00 92.81 102 ILE A C 1
ATOM 808 O O . ILE A 1 102 ? 0.339 13.951 -5.108 1.00 92.81 102 ILE A O 1
ATOM 812 N N . SER A 1 103 ? 1.681 12.824 -3.719 1.00 94.12 103 SER A N 1
ATOM 813 C CA . SER A 1 103 ? 2.891 12.983 -4.518 1.00 94.12 103 SER A CA 1
ATOM 814 C C . SER A 1 103 ? 3.691 11.693 -4.569 1.00 94.12 103 SER A C 1
ATOM 816 O O . SER A 1 103 ? 3.670 10.891 -3.633 1.00 94.12 103 SER A O 1
ATOM 818 N N . ILE A 1 104 ? 4.394 11.501 -5.680 1.00 93.19 104 ILE A N 1
ATOM 819 C CA . ILE A 1 104 ? 5.333 10.401 -5.868 1.00 93.19 104 ILE A CA 1
ATOM 820 C C . ILE A 1 104 ? 6.632 10.935 -6.470 1.00 93.19 104 ILE A C 1
ATOM 822 O O . ILE A 1 104 ? 6.600 11.748 -7.394 1.00 93.19 104 ILE A O 1
ATOM 826 N N . ALA A 1 105 ? 7.773 10.517 -5.931 1.00 93.75 105 ALA A N 1
ATOM 827 C CA . ALA A 1 105 ? 9.099 10.964 -6.361 1.00 93.75 105 ALA A CA 1
ATOM 828 C C . ALA A 1 105 ? 10.134 9.848 -6.187 1.00 93.75 105 ALA A C 1
ATOM 830 O O . ALA A 1 105 ? 9.932 8.959 -5.367 1.00 93.75 105 ALA A O 1
ATOM 831 N N . GLU A 1 106 ? 11.254 9.892 -6.908 1.00 93.12 106 GLU A N 1
ATOM 832 C CA . GLU A 1 106 ? 12.380 8.988 -6.634 1.00 93.12 106 GLU A CA 1
ATOM 833 C C . GLU A 1 106 ? 13.037 9.315 -5.280 1.00 93.12 106 GLU A C 1
ATOM 835 O O . GLU A 1 106 ? 13.237 10.478 -4.908 1.00 93.12 106 GLU A O 1
ATOM 840 N N . GLN A 1 107 ? 13.380 8.275 -4.521 1.00 90.44 107 GLN A N 1
ATOM 841 C CA . GLN A 1 107 ? 14.075 8.386 -3.246 1.00 90.44 107 GLN A CA 1
ATOM 842 C C . GLN A 1 107 ? 15.496 8.926 -3.455 1.00 90.44 107 GLN A C 1
ATOM 844 O O . GLN A 1 107 ? 16.230 8.451 -4.314 1.00 90.44 107 GLN A O 1
ATOM 849 N N . GLY A 1 108 ? 15.914 9.881 -2.619 1.00 83.62 108 GLY A N 1
ATOM 850 C CA . GLY A 1 108 ? 17.255 10.485 -2.686 1.00 83.62 108 GLY A CA 1
ATOM 851 C C . GLY A 1 108 ? 17.299 11.881 -3.313 1.00 83.62 108 GLY A C 1
ATOM 852 O O . GLY A 1 108 ? 18.335 12.535 -3.236 1.00 83.62 108 GLY A O 1
ATOM 853 N N . GLY A 1 109 ? 16.170 12.378 -3.825 1.00 69.50 109 GLY A N 1
ATOM 854 C CA . GLY A 1 109 ? 16.015 13.763 -4.267 1.00 69.50 109 GLY A CA 1
ATOM 855 C C . GLY A 1 109 ? 15.856 13.889 -5.780 1.00 69.50 109 GLY A C 1
ATOM 856 O O . GLY A 1 109 ? 16.679 13.411 -6.552 1.00 69.50 109 GLY A O 1
ATOM 857 N N . GLY A 1 110 ? 14.782 14.568 -6.183 1.00 70.19 110 GLY A N 1
ATOM 858 C CA . GLY A 1 110 ? 14.378 14.809 -7.565 1.00 70.19 110 GLY A CA 1
ATOM 859 C C . GLY A 1 110 ? 13.085 15.631 -7.605 1.00 70.19 110 GLY A C 1
ATOM 860 O O . GLY A 1 110 ? 12.501 15.930 -6.560 1.00 70.19 110 GLY A O 1
ATOM 861 N N . GLN A 1 111 ? 12.634 16.023 -8.799 1.00 83.00 111 GLN A N 1
ATOM 862 C CA . GLN A 1 111 ? 11.290 16.584 -8.970 1.00 83.00 111 GLN A CA 1
ATOM 863 C C . GLN A 1 111 ? 10.241 15.489 -8.744 1.00 83.00 111 GLN A C 1
ATOM 865 O O . GLN A 1 111 ? 10.484 14.320 -9.045 1.00 83.00 111 GLN A O 1
ATOM 870 N N . ALA A 1 112 ? 9.072 15.866 -8.222 1.00 87.94 112 ALA A N 1
ATOM 871 C CA . ALA A 1 112 ? 7.955 14.937 -8.131 1.00 87.94 112 ALA A CA 1
ATOM 872 C C . ALA A 1 112 ? 7.607 14.411 -9.531 1.00 87.94 112 ALA A C 1
ATOM 874 O O . ALA A 1 112 ? 7.426 15.191 -10.465 1.00 87.94 112 ALA A O 1
ATOM 875 N N . LEU A 1 113 ? 7.508 13.089 -9.656 1.00 91.31 113 LEU A N 1
ATOM 876 C CA . LEU A 1 113 ? 7.093 12.418 -10.887 1.00 91.31 113 LEU A CA 1
ATOM 877 C C . LEU A 1 113 ? 5.610 12.684 -11.165 1.00 91.31 113 LEU A C 1
ATOM 879 O O . LEU A 1 113 ? 5.203 12.814 -12.316 1.00 91.31 113 LEU A O 1
ATOM 883 N N . ALA A 1 114 ? 4.809 12.784 -10.103 1.00 93.81 114 ALA A N 1
ATOM 884 C CA . ALA A 1 114 ? 3.425 13.223 -10.173 1.00 93.81 114 ALA A CA 1
ATOM 885 C C . ALA A 1 114 ? 2.993 13.881 -8.859 1.00 93.81 114 ALA A C 1
ATOM 887 O O . ALA A 1 114 ? 3.457 13.508 -7.777 1.00 93.81 114 ALA A O 1
ATOM 888 N N . VAL A 1 115 ? 2.071 14.836 -8.975 1.00 94.38 115 VAL A N 1
ATOM 889 C CA . VAL A 1 115 ? 1.385 15.479 -7.853 1.00 94.38 115 VAL A CA 1
ATOM 890 C C . VAL A 1 115 ? -0.096 15.595 -8.200 1.00 94.38 115 VAL A C 1
ATOM 892 O O . VAL A 1 115 ? -0.443 16.080 -9.276 1.00 94.38 115 VAL A O 1
ATOM 895 N N . LEU A 1 116 ? 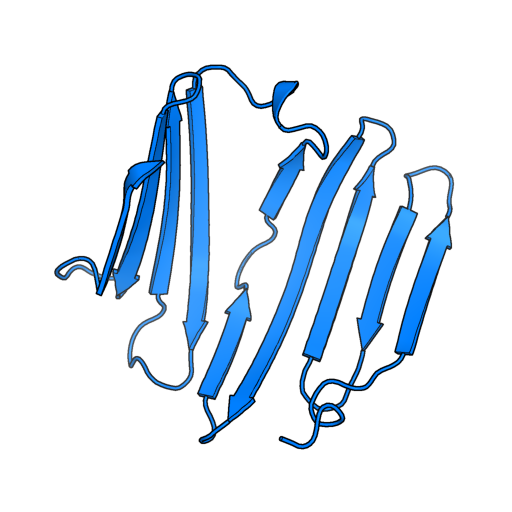-0.961 15.156 -7.292 1.00 94.12 116 LEU A N 1
ATOM 896 C CA . LEU A 1 116 ? -2.411 15.280 -7.384 1.00 94.12 116 LEU A CA 1
ATOM 897 C C . LEU A 1 116 ? -2.924 16.071 -6.180 1.00 94.12 116 LEU A C 1
ATOM 899 O O . LEU A 1 116 ? -2.564 15.762 -5.045 1.00 94.12 116 LEU A O 1
ATOM 903 N N . GLN A 1 117 ? -3.777 17.062 -6.433 1.00 92.00 117 GLN A N 1
ATOM 904 C CA . GLN A 1 117 ? -4.503 17.787 -5.391 1.00 92.00 117 GLN A CA 1
ATOM 905 C C . GLN A 1 117 ? -5.907 17.202 -5.242 1.00 92.00 117 GLN A C 1
ATOM 907 O O . GLN A 1 117 ? -6.554 16.894 -6.246 1.00 92.00 117 GLN A O 1
ATOM 912 N N . MET A 1 118 ? -6.338 17.031 -3.995 1.00 79.31 118 MET A N 1
ATOM 913 C CA . MET A 1 118 ? -7.677 16.578 -3.611 1.00 79.31 118 MET A CA 1
ATOM 914 C C . MET A 1 118 ? -8.391 17.682 -2.847 1.00 79.31 118 MET A C 1
ATOM 916 O O . MET A 1 118 ? -7.699 18.376 -2.062 1.00 79.31 118 MET A O 1
#

Radius of gyration: 16.02 Å; chains: 1; bounding box: 32×36×41 Å

Organism: Proteus mirabilis (NCBI:txid584)